Protein AF-A0A2D5FGP1-F1 (afdb_monomer_lite)

Secondary structure (DSSP, 8-state):
--HHHHHHHHHHHHIIIIIHHHTSGGGHHHHH-HHHHHHHHHHHHHHHHHH-TTHHHHHHHHHT-

Radius of gyration: 16.25 Å; chains: 1; bounding box: 38×34×30 Å

Structure (m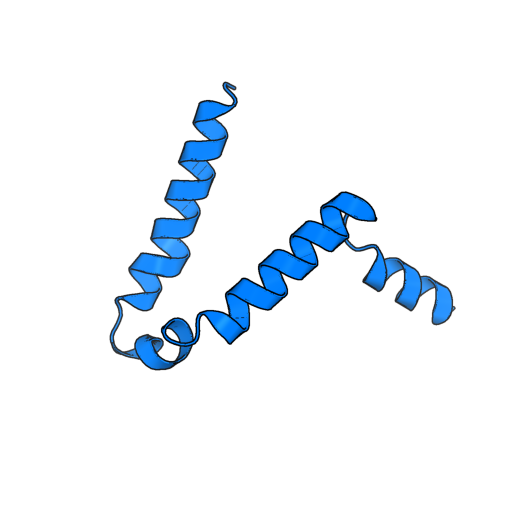mCIF, N/CA/C/O backbone):
data_AF-A0A2D5FGP1-F1
#
_entry.id   AF-A0A2D5FGP1-F1
#
loop_
_atom_site.group_PDB
_atom_site.id
_atom_site.type_symbol
_atom_site.label_atom_id
_atom_site.label_alt_id
_atom_site.label_comp_id
_atom_site.label_asym_id
_atom_site.label_entity_id
_atom_site.label_seq_id
_atom_site.pdbx_PDB_ins_code
_atom_site.Cartn_x
_atom_site.Cartn_y
_atom_site.Cartn_z
_atom_site.occupancy
_atom_site.B_iso_or_equiv
_atom_site.auth_seq_id
_atom_site.auth_comp_id
_atom_site.auth_asym_id
_atom_site.auth_atom_id
_atom_site.pdbx_PDB_model_num
ATOM 1 N N . MET A 1 1 ? 7.982 20.495 13.813 1.00 60.12 1 MET A N 1
ATOM 2 C CA . MET A 1 1 ? 8.396 19.701 12.632 1.00 60.12 1 MET A CA 1
ATOM 3 C C . MET A 1 1 ? 7.767 20.343 11.400 1.00 60.12 1 MET A C 1
ATOM 5 O O . MET A 1 1 ? 6.561 20.541 11.423 1.00 60.12 1 MET A O 1
ATOM 9 N N . SER A 1 2 ? 8.538 20.750 10.388 1.00 82.50 2 SER A N 1
ATOM 10 C CA . SER A 1 2 ? 7.983 21.413 9.190 1.00 82.50 2 SER A CA 1
ATOM 11 C C . SER A 1 2 ? 7.123 20.447 8.359 1.00 82.50 2 SER A C 1
ATOM 13 O O . SER A 1 2 ? 7.468 19.275 8.248 1.00 82.50 2 SER A O 1
ATOM 15 N N . SER A 1 3 ? 6.034 20.925 7.747 1.00 81.25 3 SER A N 1
ATOM 16 C CA . SER A 1 3 ? 5.158 20.128 6.860 1.00 81.25 3 SER A CA 1
ATOM 17 C C . SER A 1 3 ? 5.934 19.452 5.712 1.00 81.25 3 SER A C 1
ATOM 19 O O . SER A 1 3 ? 5.706 18.292 5.377 1.00 81.25 3 SER A O 1
ATOM 21 N N . ILE A 1 4 ? 6.957 20.136 5.194 1.00 87.75 4 ILE A N 1
ATOM 22 C CA . ILE A 1 4 ? 7.851 19.632 4.141 1.00 87.75 4 ILE A CA 1
ATOM 23 C C . ILE A 1 4 ? 8.611 18.374 4.581 1.00 87.75 4 ILE A C 1
ATOM 25 O O . ILE A 1 4 ? 8.811 17.468 3.778 1.00 87.75 4 ILE A O 1
ATOM 29 N N . TYR A 1 5 ? 9.006 18.285 5.855 1.00 90.69 5 TYR A N 1
ATOM 30 C CA . TYR A 1 5 ? 9.705 17.110 6.379 1.00 90.69 5 TYR A CA 1
ATOM 31 C C . TYR A 1 5 ? 8.825 15.857 6.308 1.00 90.69 5 TYR A C 1
ATOM 33 O O . TYR A 1 5 ? 9.292 14.800 5.894 1.00 90.69 5 TYR A O 1
ATOM 41 N N . TRP A 1 6 ? 7.543 15.988 6.660 1.00 89.88 6 TRP A N 1
ATOM 42 C CA . TRP A 1 6 ? 6.598 14.876 6.599 1.00 89.88 6 TRP A CA 1
ATOM 43 C C . TRP A 1 6 ? 6.353 14.414 5.166 1.00 89.88 6 TRP A C 1
ATOM 45 O O . TRP A 1 6 ? 6.381 13.215 4.912 1.00 89.88 6 TRP A O 1
ATOM 55 N N . LEU A 1 7 ? 6.202 15.343 4.219 1.00 87.88 7 LEU A N 1
ATOM 56 C CA . LEU A 1 7 ? 6.073 15.003 2.798 1.00 87.88 7 LEU A CA 1
ATOM 57 C C . LEU A 1 7 ? 7.278 14.195 2.296 1.00 87.88 7 LEU A C 1
ATOM 59 O O . LEU A 1 7 ? 7.100 13.140 1.690 1.00 87.88 7 LEU A O 1
ATOM 63 N N . TRP A 1 8 ? 8.499 14.634 2.609 1.00 90.94 8 TRP A N 1
ATOM 64 C CA . TRP A 1 8 ? 9.712 13.895 2.249 1.00 90.94 8 TRP A CA 1
ATOM 65 C C . TRP A 1 8 ? 9.804 12.527 2.929 1.00 90.94 8 TRP A C 1
ATOM 67 O O . TRP A 1 8 ? 10.217 11.561 2.289 1.00 90.94 8 TRP A O 1
ATOM 77 N N . ALA A 1 9 ? 9.388 12.421 4.192 1.00 91.50 9 ALA A N 1
ATOM 78 C CA . ALA A 1 9 ? 9.348 11.150 4.906 1.00 91.50 9 ALA A CA 1
ATOM 79 C C . ALA A 1 9 ? 8.376 10.156 4.248 1.00 91.50 9 ALA A C 1
ATOM 81 O O . ALA A 1 9 ? 8.742 9.000 4.036 1.00 91.50 9 ALA A O 1
ATOM 82 N N . TYR A 1 10 ? 7.176 10.602 3.861 1.00 88.00 10 TYR A N 1
ATOM 83 C CA . TYR A 1 10 ? 6.197 9.751 3.180 1.00 88.00 10 TYR A CA 1
ATOM 84 C C . TYR A 1 10 ? 6.661 9.324 1.786 1.00 88.00 10 TYR A C 1
ATOM 86 O O . TYR A 1 10 ? 6.549 8.148 1.446 1.00 88.00 10 TYR A O 1
ATOM 94 N N . ILE A 1 11 ? 7.240 10.239 1.003 1.00 89.69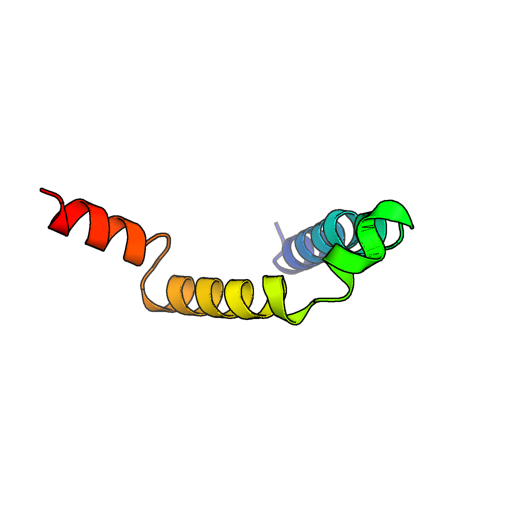 11 ILE A N 1
ATOM 95 C CA . ILE A 1 11 ? 7.792 9.916 -0.323 1.00 89.69 11 ILE A CA 1
ATOM 96 C C . ILE A 1 11 ? 8.946 8.913 -0.195 1.00 89.69 11 ILE A C 1
ATOM 98 O O . ILE A 1 11 ? 8.999 7.931 -0.935 1.00 89.69 11 ILE A O 1
ATOM 102 N N . GLY A 1 12 ? 9.849 9.120 0.768 1.00 92.06 12 GLY A N 1
ATOM 103 C CA . GLY A 1 12 ? 10.952 8.199 1.034 1.00 92.06 12 GLY A CA 1
ATOM 104 C C . GLY A 1 12 ? 10.465 6.811 1.457 1.00 92.06 12 GLY A C 1
ATOM 105 O O . GLY A 1 12 ? 10.948 5.806 0.938 1.00 92.06 12 GLY A O 1
ATOM 106 N N . ALA A 1 13 ? 9.471 6.745 2.346 1.00 88.81 13 ALA A N 1
ATOM 107 C CA . ALA A 1 13 ? 8.857 5.487 2.762 1.00 88.81 13 ALA A CA 1
ATOM 108 C C . ALA A 1 13 ? 8.168 4.766 1.593 1.00 88.81 13 ALA A C 1
ATOM 110 O O . ALA A 1 13 ? 8.344 3.560 1.427 1.00 88.81 13 ALA A O 1
ATOM 111 N N . PHE A 1 14 ? 7.437 5.490 0.742 1.00 85.75 14 PHE A N 1
ATOM 112 C CA . PHE A 1 14 ? 6.827 4.927 -0.464 1.00 85.75 14 PHE A CA 1
ATOM 113 C C . PHE A 1 14 ? 7.883 4.342 -1.413 1.00 85.75 14 PHE A C 1
ATOM 115 O O . PHE A 1 14 ? 7.740 3.223 -1.900 1.00 85.75 14 PHE A O 1
ATOM 122 N N . TRP A 1 15 ? 8.988 5.056 -1.633 1.00 84.81 15 TRP A N 1
ATOM 123 C CA . TRP A 1 15 ? 10.057 4.598 -2.519 1.00 84.81 15 TRP A CA 1
ATOM 124 C C . TRP A 1 15 ? 10.722 3.301 -2.031 1.00 84.81 15 TRP A C 1
ATOM 126 O O . TRP A 1 15 ? 10.922 2.366 -2.807 1.00 84.81 15 TRP A O 1
ATOM 136 N N . THR A 1 16 ? 11.043 3.202 -0.738 1.00 85.69 16 THR A N 1
ATOM 137 C CA . THR A 1 16 ? 11.704 2.007 -0.183 1.00 85.69 16 THR A CA 1
ATOM 138 C C . THR A 1 16 ? 10.778 0.796 -0.072 1.00 85.69 16 THR A C 1
ATOM 140 O O . THR A 1 16 ? 11.252 -0.342 -0.106 1.00 85.69 16 THR A O 1
ATOM 143 N N . THR A 1 17 ? 9.468 1.016 0.041 1.00 83.19 17 THR A N 1
ATOM 144 C CA . THR A 1 17 ? 8.481 -0.062 0.196 1.00 83.19 17 THR A CA 1
ATOM 145 C C . THR A 1 17 ? 7.914 -0.535 -1.130 1.00 83.19 17 THR A C 1
ATOM 147 O O . THR A 1 17 ? 7.820 -1.738 -1.341 1.00 83.19 17 THR A O 1
ATOM 150 N N . VAL A 1 18 ? 7.586 0.379 -2.040 1.00 82.31 18 VAL A N 1
ATOM 151 C CA . VAL A 1 18 ? 6.985 0.040 -3.331 1.00 82.31 18 VAL A CA 1
ATOM 152 C C . VAL A 1 18 ? 8.083 -0.135 -4.371 1.00 82.31 18 VAL A C 1
ATOM 154 O O . VAL A 1 18 ? 8.318 -1.244 -4.834 1.00 82.31 18 VAL A O 1
ATOM 157 N N . VAL A 1 19 ? 8.851 0.908 -4.685 1.00 80.81 19 VAL A N 1
ATOM 158 C CA . VAL A 1 19 ? 9.791 0.872 -5.823 1.00 80.81 19 VAL A CA 1
ATOM 159 C C . VAL A 1 19 ? 10.909 -0.157 -5.628 1.00 80.81 19 VAL A C 1
ATOM 161 O O . VAL A 1 19 ? 11.151 -0.982 -6.508 1.00 80.81 19 VAL A O 1
ATOM 164 N N . VAL A 1 20 ? 11.559 -0.173 -4.461 1.00 82.19 20 VAL A N 1
ATOM 165 C CA . VAL A 1 20 ? 12.666 -1.112 -4.189 1.00 82.19 20 VAL A CA 1
ATOM 166 C C . VAL A 1 20 ? 12.189 -2.567 -4.105 1.00 82.19 20 VAL A C 1
ATOM 168 O O . VAL A 1 20 ? 12.900 -3.469 -4.549 1.00 82.19 20 VAL A O 1
ATOM 171 N N . GLN A 1 21 ?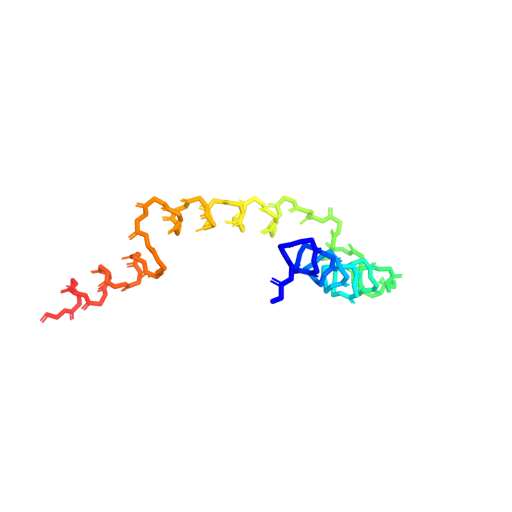 10.998 -2.828 -3.555 1.00 79.44 21 GLN A N 1
ATOM 172 C CA . GLN A 1 21 ? 10.471 -4.198 -3.489 1.00 79.44 21 GLN A CA 1
ATOM 173 C C . GLN A 1 21 ? 9.958 -4.682 -4.846 1.00 79.44 21 GLN A C 1
ATOM 175 O O . GLN A 1 21 ? 10.101 -5.865 -5.150 1.00 79.44 21 GLN A O 1
ATOM 180 N N . CYS A 1 22 ? 9.417 -3.780 -5.667 1.00 79.06 22 CYS A N 1
ATOM 181 C CA . CYS A 1 22 ? 8.926 -4.077 -7.009 1.00 79.06 22 CYS A CA 1
ATOM 182 C C . CYS A 1 22 ? 10.039 -4.252 -8.047 1.00 79.06 22 CYS A C 1
ATOM 184 O O . CYS A 1 22 ? 9.852 -4.973 -9.020 1.00 79.06 22 CYS A O 1
ATOM 186 N N . ALA A 1 23 ? 11.218 -3.664 -7.824 1.00 79.44 23 ALA A N 1
ATOM 187 C CA . ALA A 1 23 ? 12.394 -3.880 -8.668 1.00 79.44 23 ALA A CA 1
ATOM 188 C C . ALA A 1 23 ? 12.997 -5.294 -8.532 1.00 79.44 23 ALA A C 1
ATOM 190 O O . ALA A 1 23 ? 13.878 -5.671 -9.306 1.00 79.44 23 ALA A O 1
ATOM 191 N N . LYS A 1 24 ? 12.552 -6.090 -7.548 1.00 78.19 24 LYS A N 1
ATOM 192 C CA . LYS A 1 24 ? 12.993 -7.479 -7.389 1.00 78.19 24 LYS A CA 1
ATOM 193 C C . LYS A 1 24 ? 12.271 -8.374 -8.407 1.00 78.19 24 LYS A C 1
ATOM 195 O O . LYS A 1 24 ? 11.042 -8.352 -8.457 1.00 78.19 24 LYS A O 1
ATOM 200 N N . PRO A 1 25 ? 12.990 -9.244 -9.137 1.00 72.19 25 PRO A N 1
ATOM 201 C CA . PRO A 1 25 ? 12.411 -10.046 -10.219 1.00 72.19 25 PRO A CA 1
ATOM 202 C C . PRO A 1 25 ? 11.289 -10.992 -9.764 1.00 72.19 25 PRO A C 1
ATOM 204 O O . PRO A 1 25 ? 10.378 -11.268 -10.532 1.00 72.19 25 PRO A O 1
ATOM 207 N N . ALA A 1 26 ? 11.303 -11.442 -8.506 1.00 75.19 26 ALA A N 1
ATOM 208 C CA . ALA A 1 26 ? 10.273 -12.327 -7.956 1.00 75.19 26 ALA A CA 1
ATOM 209 C C . ALA A 1 26 ? 8.910 -11.647 -7.695 1.00 75.19 26 ALA A C 1
ATOM 211 O O . ALA A 1 26 ? 7.915 -12.345 -7.524 1.00 75.19 26 ALA A O 1
ATOM 212 N N . ASN A 1 27 ? 8.851 -10.310 -7.647 1.00 69.94 27 ASN A N 1
ATOM 213 C CA . ASN A 1 27 ? 7.644 -9.557 -7.274 1.00 69.94 27 ASN A CA 1
ATOM 214 C C . ASN A 1 27 ? 7.026 -8.767 -8.437 1.00 69.94 27 ASN A C 1
ATOM 216 O O . ASN A 1 27 ? 6.055 -8.036 -8.226 1.00 69.94 27 ASN A O 1
ATOM 220 N N . TRP A 1 28 ? 7.559 -8.906 -9.655 1.00 73.44 28 TRP A N 1
ATOM 221 C CA . TRP A 1 28 ? 7.151 -8.086 -10.797 1.00 73.44 28 TRP A CA 1
ATOM 222 C C . TRP A 1 28 ? 5.657 -8.220 -11.109 1.00 73.44 28 TRP A C 1
ATOM 224 O O . TRP A 1 28 ? 4.969 -7.212 -11.238 1.00 73.44 28 TRP A O 1
ATOM 234 N N . ASP A 1 29 ? 5.125 -9.443 -11.116 1.00 75.88 29 ASP A N 1
ATOM 235 C CA . ASP A 1 29 ? 3.710 -9.706 -11.422 1.00 75.88 29 ASP A CA 1
ATOM 236 C C . ASP A 1 29 ? 2.743 -9.091 -10.400 1.00 75.88 29 ASP A C 1
ATOM 238 O O . ASP A 1 29 ? 1.619 -8.721 -10.737 1.00 75.88 29 ASP A O 1
ATOM 242 N N . ARG A 1 30 ? 3.176 -8.956 -9.140 1.00 72.00 30 ARG A N 1
ATOM 243 C CA . ARG A 1 30 ? 2.372 -8.361 -8.059 1.00 72.00 30 ARG A CA 1
ATOM 244 C C . ARG A 1 30 ? 2.427 -6.839 -8.072 1.00 72.00 30 ARG A C 1
ATOM 246 O O . ARG A 1 30 ? 1.479 -6.191 -7.650 1.00 72.00 30 ARG A O 1
ATOM 253 N N . CYS A 1 31 ? 3.529 -6.283 -8.555 1.00 75.75 31 CYS A N 1
ATOM 254 C CA . CYS A 1 31 ? 3.749 -4.847 -8.609 1.00 75.75 31 CYS A CA 1
ATOM 255 C C . CYS A 1 31 ? 3.287 -4.198 -9.914 1.00 75.75 31 CYS A C 1
ATOM 257 O O . CYS A 1 31 ? 2.884 -3.038 -9.900 1.00 75.75 31 CYS A O 1
ATOM 259 N N . ALA A 1 32 ? 3.334 -4.929 -11.030 1.00 75.19 32 ALA A N 1
ATOM 260 C CA . ALA A 1 32 ? 2.929 -4.434 -12.343 1.00 75.19 32 ALA A CA 1
ATOM 261 C C . ALA A 1 32 ? 1.435 -4.083 -12.399 1.00 75.19 32 ALA A C 1
ATOM 263 O O . ALA A 1 32 ? 1.044 -3.163 -13.114 1.00 75.19 32 ALA A O 1
ATOM 264 N N . ARG A 1 33 ? 0.612 -4.779 -11.606 1.00 83.00 33 ARG A N 1
ATOM 265 C CA . ARG A 1 33 ? -0.820 -4.506 -11.450 1.00 83.00 33 ARG A CA 1
ATOM 266 C C . ARG A 1 33 ? -1.067 -3.389 -10.444 1.00 83.00 33 ARG A C 1
ATOM 268 O O . ARG A 1 33 ? -1.549 -3.613 -9.338 1.00 83.00 33 ARG A O 1
ATOM 275 N N . VAL A 1 34 ? -0.676 -2.173 -10.819 1.00 79.31 34 VAL A N 1
ATOM 276 C CA . VAL A 1 34 ? -0.878 -0.962 -10.004 1.00 79.31 34 VAL A CA 1
ATOM 277 C C . VAL A 1 34 ? -2.360 -0.728 -9.707 1.00 79.31 34 VAL A C 1
ATOM 279 O O . VAL A 1 34 ? -2.718 -0.279 -8.623 1.00 79.31 34 VAL A O 1
ATOM 282 N N . ASP A 1 35 ? -3.224 -1.089 -10.646 1.00 81.38 35 ASP A N 1
ATOM 283 C CA . ASP A 1 35 ? -4.678 -1.045 -10.537 1.00 81.38 35 ASP A CA 1
ATOM 284 C C . ASP A 1 35 ? -5.233 -1.848 -9.349 1.00 81.38 35 ASP A C 1
ATOM 286 O O . ASP A 1 35 ? -6.189 -1.399 -8.720 1.00 81.38 35 ASP A O 1
ATOM 290 N N . ASP A 1 36 ? -4.602 -2.963 -8.972 1.00 84.75 36 ASP A N 1
ATOM 291 C CA . ASP A 1 36 ? -5.080 -3.813 -7.872 1.00 84.75 36 ASP A CA 1
ATOM 292 C C . ASP A 1 36 ? -4.949 -3.187 -6.492 1.00 84.75 36 ASP A C 1
ATOM 294 O O . ASP A 1 36 ? -5.709 -3.525 -5.588 1.00 84.75 36 ASP A O 1
ATOM 298 N N . TRP A 1 37 ? -3.926 -2.360 -6.292 1.00 83.69 37 TRP A N 1
ATOM 299 C CA . TRP A 1 37 ? -3.560 -1.881 -4.962 1.00 83.69 37 TRP A CA 1
ATOM 300 C C . TRP A 1 37 ? -3.655 -0.364 -4.849 1.00 83.69 37 TRP A C 1
ATOM 302 O O . TRP A 1 37 ? -4.058 0.131 -3.800 1.00 83.69 37 TRP A O 1
ATOM 312 N N . LEU A 1 38 ? -3.359 0.387 -5.915 1.00 86.00 38 LEU A N 1
ATOM 313 C CA . LEU A 1 38 ? -3.414 1.847 -5.881 1.00 86.00 38 LEU A CA 1
ATOM 314 C C . LEU A 1 38 ? -4.854 2.354 -5.918 1.00 86.00 38 LEU A C 1
ATOM 316 O O . LEU A 1 38 ? -5.194 3.262 -5.165 1.00 86.00 38 LEU A O 1
ATOM 320 N N . VAL A 1 39 ? -5.705 1.779 -6.773 1.00 90.19 39 VAL A N 1
ATOM 321 C CA . VAL A 1 39 ? -7.092 2.248 -6.919 1.00 90.19 39 VAL A CA 1
ATOM 322 C C . VAL A 1 39 ? -7.893 2.034 -5.629 1.00 90.19 39 VAL A C 1
ATOM 324 O O . VAL A 1 39 ? -8.490 3.008 -5.159 1.00 90.19 39 VAL A O 1
ATOM 327 N N . PRO A 1 40 ? -7.881 0.841 -4.996 1.00 90.12 40 PRO A N 1
ATOM 328 C CA . PRO A 1 40 ? -8.534 0.660 -3.702 1.00 90.12 40 PRO A CA 1
ATOM 329 C C . PRO A 1 40 ? -7.951 1.578 -2.628 1.00 90.12 40 PRO A C 1
ATOM 331 O O . PRO A 1 40 ? -8.714 2.219 -1.916 1.00 90.12 40 PRO A O 1
ATOM 334 N N . TRP A 1 41 ? -6.623 1.739 -2.577 1.00 89.06 41 TRP A N 1
ATOM 335 C CA . TRP A 1 41 ? -5.978 2.625 -1.605 1.00 89.06 41 TRP A CA 1
ATOM 336 C C . TRP A 1 41 ? -6.433 4.085 -1.738 1.00 89.06 41 TRP A C 1
ATOM 338 O O . TRP A 1 41 ? -6.750 4.719 -0.736 1.00 89.06 41 TRP A O 1
ATOM 348 N N . VAL A 1 42 ? -6.515 4.622 -2.963 1.00 91.19 42 VAL A N 1
ATOM 349 C CA . VAL A 1 42 ? -7.006 5.993 -3.197 1.00 91.19 42 VAL A CA 1
ATOM 350 C C . VAL A 1 42 ? -8.451 6.137 -2.730 1.00 91.19 42 VAL A C 1
ATOM 352 O O . VAL A 1 42 ? -8.786 7.127 -2.079 1.00 91.19 42 VAL A O 1
ATOM 355 N N . ARG A 1 43 ? -9.302 5.153 -3.043 1.00 91.50 43 ARG A N 1
ATOM 356 C CA . ARG A 1 43 ? -10.701 5.150 -2.608 1.00 91.50 43 ARG A CA 1
ATOM 357 C C . ARG A 1 43 ? -10.805 5.128 -1.083 1.00 91.50 43 ARG A C 1
ATOM 359 O O . ARG A 1 43 ? -11.554 5.923 -0.530 1.00 91.50 43 ARG A O 1
ATOM 366 N N . ASP A 1 44 ? -10.031 4.277 -0.418 1.00 90.56 44 ASP A N 1
ATOM 367 C CA . ASP A 1 44 ? -10.059 4.140 1.038 1.00 90.56 44 ASP A CA 1
A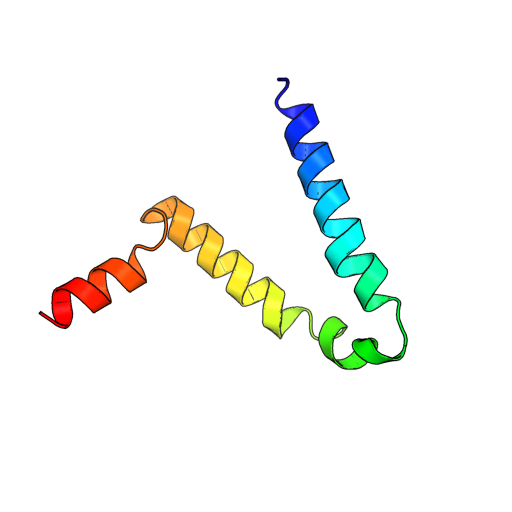TOM 368 C C . ASP A 1 44 ? -9.543 5.419 1.732 1.00 90.56 44 ASP A C 1
ATOM 370 O O . ASP A 1 44 ? -10.097 5.848 2.742 1.00 90.56 44 ASP A O 1
ATOM 374 N N . VAL A 1 45 ? -8.532 6.094 1.166 1.00 91.12 45 VAL A N 1
ATOM 375 C CA . VAL A 1 45 ? -8.060 7.403 1.661 1.00 91.12 45 VAL A CA 1
ATOM 376 C C . VAL A 1 45 ? -9.113 8.495 1.468 1.00 91.12 45 VAL A C 1
ATOM 378 O O . VAL A 1 45 ? -9.311 9.310 2.371 1.00 91.12 45 VAL A O 1
ATOM 381 N N . ALA A 1 46 ? -9.793 8.523 0.319 1.00 93.31 46 ALA A N 1
ATOM 382 C CA . ALA A 1 46 ? -10.881 9.466 0.076 1.00 93.31 46 ALA A CA 1
ATOM 383 C C . ALA A 1 46 ? -12.032 9.246 1.071 1.00 93.31 46 ALA A C 1
ATOM 385 O O . ALA A 1 46 ? -12.475 10.192 1.720 1.00 93.31 46 ALA A O 1
ATOM 386 N N . GLU A 1 47 ? -12.439 7.991 1.278 1.00 92.88 47 GLU A N 1
ATOM 387 C CA . GLU A 1 47 ? -13.472 7.627 2.250 1.00 92.88 47 GLU A CA 1
ATOM 388 C C . GLU A 1 47 ? -13.062 7.989 3.685 1.00 92.88 47 GLU A C 1
ATOM 390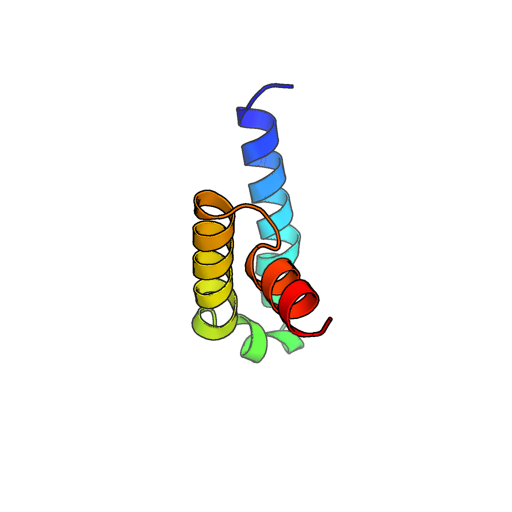 O O . GLU A 1 47 ? -13.876 8.524 4.440 1.00 92.88 47 GLU A O 1
ATOM 395 N N . MET A 1 48 ? -11.796 7.767 4.054 1.00 93.81 48 MET A N 1
ATOM 396 C CA . MET A 1 48 ? -11.251 8.162 5.354 1.00 93.81 48 MET A CA 1
ATOM 397 C C . MET A 1 48 ? -11.271 9.681 5.555 1.00 93.81 48 MET A C 1
ATOM 399 O O . MET A 1 48 ? -11.517 10.143 6.670 1.00 93.81 48 MET A O 1
ATOM 403 N N . TYR A 1 49 ? -11.000 10.462 4.509 1.00 93.25 49 TYR A N 1
ATOM 404 C CA . TYR A 1 49 ? -11.036 11.921 4.586 1.00 93.25 49 TYR A CA 1
ATOM 405 C C . TYR A 1 49 ? -12.464 12.446 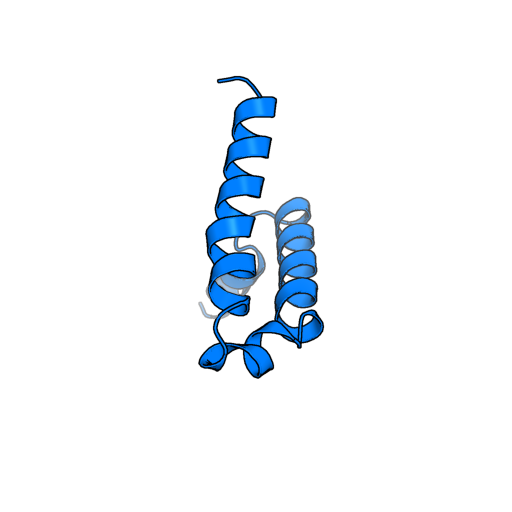4.780 1.00 93.25 49 TYR A C 1
ATOM 407 O O . TYR A 1 49 ? -12.676 13.374 5.557 1.00 93.25 49 TYR A O 1
ATOM 415 N N . GLU A 1 50 ? -13.441 11.833 4.110 1.00 95.44 50 GLU A N 1
ATOM 416 C CA . GLU A 1 50 ? -14.847 12.241 4.176 1.00 95.44 50 GLU A CA 1
ATOM 417 C C . GLU A 1 50 ? -15.552 11.770 5.455 1.00 95.44 50 GLU A C 1
ATOM 419 O O . GLU A 1 50 ? -16.258 12.547 6.095 1.00 95.44 50 GLU A O 1
ATOM 424 N N . ASN A 1 51 ? -15.362 10.505 5.842 1.00 94.94 51 ASN A N 1
ATOM 425 C CA . ASN A 1 51 ? -16.152 9.845 6.888 1.00 94.94 51 ASN A CA 1
ATOM 426 C C . ASN A 1 51 ? -15.360 9.557 8.174 1.00 94.94 51 ASN A C 1
ATOM 428 O O . ASN A 1 51 ? -15.937 9.132 9.177 1.00 94.94 51 ASN A O 1
ATOM 432 N N . GLY A 1 52 ? -14.049 9.801 8.167 1.00 92.94 52 GLY A N 1
ATOM 433 C CA . GLY A 1 52 ? -13.136 9.453 9.251 1.00 92.94 52 GLY A CA 1
ATOM 434 C C . GLY A 1 52 ? -12.533 8.053 9.105 1.00 92.94 52 GLY A C 1
ATOM 435 O O . GLY A 1 52 ? -13.012 7.202 8.356 1.00 92.94 52 GLY A O 1
ATOM 436 N N . ALA A 1 53 ? -11.444 7.806 9.837 1.00 91.94 53 ALA A N 1
ATOM 437 C CA . ALA A 1 53 ? -10.748 6.521 9.808 1.00 91.94 53 ALA A CA 1
ATOM 438 C C . ALA A 1 53 ? -11.652 5.371 10.284 1.00 91.94 53 ALA A C 1
ATOM 440 O O . ALA A 1 53 ? -12.304 5.487 11.324 1.00 91.94 53 ALA A O 1
ATOM 441 N N . TYR A 1 54 ? -11.629 4.252 9.553 1.00 91.31 54 TYR A N 1
ATOM 442 C CA . TYR A 1 54 ? -12.365 3.016 9.859 1.00 91.31 54 TYR A CA 1
ATOM 443 C C . TYR A 1 54 ? -13.895 3.176 9.967 1.00 91.31 54 TYR A C 1
ATOM 445 O O . TYR A 1 54 ? -14.561 2.481 10.743 1.00 91.31 54 TYR A O 1
ATOM 453 N N . ALA A 1 55 ? -14.475 4.133 9.234 1.00 92.62 55 ALA A N 1
ATOM 454 C CA . ALA A 1 55 ? -15.907 4.422 9.299 1.00 92.62 55 ALA A CA 1
ATOM 455 C C . ALA A 1 55 ? -16.772 3.215 8.893 1.00 92.62 55 ALA A C 1
ATOM 457 O O . ALA A 1 55 ? -17.785 2.929 9.538 1.00 92.62 55 ALA A O 1
ATOM 458 N N . THR A 1 56 ? -16.362 2.483 7.856 1.00 91.31 56 THR A N 1
ATOM 459 C CA . THR A 1 56 ? -17.082 1.300 7.375 1.00 91.31 56 THR A CA 1
ATOM 460 C C . THR A 1 56 ? -17.019 0.152 8.381 1.00 91.31 56 THR A C 1
ATOM 462 O O . THR A 1 56 ? -18.055 -0.413 8.729 1.00 91.31 56 THR A O 1
ATOM 465 N N . GLU A 1 57 ? -15.848 -0.146 8.941 1.00 93.19 57 GLU A N 1
ATOM 466 C CA . GLU A 1 57 ? -15.665 -1.185 9.958 1.00 93.19 57 GLU A CA 1
ATOM 467 C C . GLU A 1 57 ? -16.483 -0.883 11.211 1.00 93.19 57 GLU A C 1
ATOM 469 O O . GLU A 1 57 ? -17.145 -1.771 11.749 1.00 93.19 57 GLU A O 1
ATOM 474 N N . LYS A 1 58 ? -16.509 0.382 11.644 1.00 94.69 58 LYS A N 1
ATOM 475 C CA . LYS A 1 58 ? -17.331 0.812 12.777 1.00 94.69 58 LYS A CA 1
ATOM 476 C C . LYS A 1 58 ? -18.817 0.533 12.535 1.00 94.69 58 LYS A C 1
ATOM 478 O O . LYS A 1 58 ? -19.473 -0.029 13.408 1.00 94.69 58 LYS A O 1
ATOM 483 N N . ARG A 1 59 ? -19.335 0.865 11.348 1.00 94.12 59 ARG A N 1
ATOM 484 C CA . ARG A 1 59 ? -20.737 0.601 10.979 1.00 94.12 59 ARG A CA 1
ATOM 485 C C . ARG A 1 59 ? -21.056 -0.891 10.961 1.00 94.12 59 ARG A C 1
ATOM 487 O O . ARG A 1 59 ? -22.105 -1.285 11.458 1.00 94.12 59 ARG A O 1
ATOM 494 N N . VAL A 1 60 ? -20.157 -1.715 10.423 1.00 96.12 60 VAL A N 1
ATOM 495 C CA . VAL A 1 60 ? -20.323 -3.178 10.407 1.00 96.12 60 VAL A CA 1
ATOM 496 C C . VAL A 1 60 ? -20.393 -3.732 11.832 1.00 96.12 60 VAL A C 1
ATOM 498 O O . VAL A 1 60 ? -21.260 -4.550 12.128 1.00 96.12 60 VAL A O 1
ATOM 501 N N . LEU A 1 61 ? -19.530 -3.257 12.735 1.00 96.12 61 LEU A N 1
ATOM 502 C CA . LEU A 1 61 ? -19.538 -3.671 14.142 1.00 96.12 61 LEU A CA 1
ATOM 503 C C . LEU A 1 61 ? -20.803 -3.222 14.886 1.00 96.12 61 LEU A C 1
ATOM 505 O O . LEU A 1 61 ? -21.309 -3.962 15.725 1.00 96.12 61 LEU A O 1
ATOM 509 N N . GLU A 1 62 ? -21.328 -2.034 14.581 1.00 95.62 62 GLU A N 1
ATOM 510 C CA . GLU A 1 62 ? -22.594 -1.545 15.142 1.00 95.62 62 GLU A CA 1
ATOM 511 C C . GLU A 1 62 ? -23.801 -2.354 14.646 1.00 95.62 62 GLU A C 1
ATOM 513 O O . GLU A 1 62 ? -24.730 -2.583 15.412 1.00 95.62 62 GLU A O 1
ATOM 518 N N . GLN A 1 63 ? -23.780 -2.816 13.392 1.00 93.75 63 GLN A N 1
ATOM 519 C CA . GLN A 1 63 ? -24.834 -3.652 12.803 1.00 93.75 63 GLN A CA 1
ATOM 520 C C . GLN A 1 63 ? -24.801 -5.108 13.281 1.00 93.75 63 GLN A C 1
ATOM 522 O O . GLN A 1 63 ? -25.824 -5.785 13.244 1.00 93.75 63 GLN A O 1
ATOM 527 N N . ALA A 1 64 ? -23.631 -5.601 13.691 1.00 91.38 64 ALA A N 1
ATOM 528 C CA . ALA A 1 64 ? -23.446 -6.963 14.189 1.00 91.38 64 ALA A CA 1
ATOM 529 C C . ALA A 1 64 ? -23.834 -7.140 15.673 1.00 91.38 64 ALA A C 1
ATOM 531 O O . ALA A 1 64 ? -23.668 -8.235 16.215 1.00 91.38 64 ALA A O 1
ATOM 532 N N . LYS A 1 65 ? -24.300 -6.074 16.332 1.00 74.12 65 LYS A N 1
ATOM 533 C CA . LYS A 1 65 ? -24.680 -6.036 17.747 1.00 74.12 65 LYS A CA 1
ATOM 534 C C . LYS A 1 65 ? -26.188 -6.170 17.929 1.00 74.12 65 LYS A C 1
ATOM 536 O O . LYS A 1 65 ? -26.576 -6.873 18.888 1.00 74.12 65 LYS A O 1
#

pLDDT: mean 86.1, std 7.73, range [60.12, 96.12]

Sequence (65 aa):
MSSIYWLWAYIGAFWTTVVVQCAKPANWDRCARVDDWLVPWVRDVAEMYENGAYATEKRVLEQAK

Foldseek 3Di:
DDPVVVVVVVVVVCCVPQVVVCPDPVCVVVNVPCVVPVVVVVVQVVCCVVQNPCNVVVVVVVVVD